Protein AF-A0A7K0YYM4-F1 (afdb_monomer_lite)

Foldseek 3Di:
DVVVVVVVVVVVVVVVPDPPPDDDAAEAEAADADQADPVGAGQDQVLLVLLPCPHVNNCCQVPNDDDAYEYEHAVQNVVNLVSLLDWHHHPVGDTHDRNVSSVVSVVSNCVVCVPHHYDYAYHRLDDLVVCCVPPVVCSVVSVVD

pLDDT: mean 87.81, std 14.13, range [51.88, 98.81]

Sequence (145 aa):
MRKLIAIFCASIFVILGTPSASAASVEITLTEPSHRQVDGIFTDDELASLLSYEGRLGRLVYSPPRGNRVWFIDPQVIEEVRAMTTEYLLENGEKGVGSSVAESWLNQLTAITRSDKITALPYGNPSEYWLSKLAPNKKSFYLQL

Secondary structure (DSSP, 8-state):
-HHHHHHHHHHHHHHHTS---PPPPEEEEE-----B-TTS-BS-SHHHHHHSTTSHHHHHHHSPPSSSEEEEE-HHHHHHHHHHTS--BBTTSPBPS-HHHHHHHHHHHHHHHTTSEEEEPPTT---HHHHHHH-GGGHHHHHT-

Structure (mmCIF, N/CA/C/O backbone):
data_AF-A0A7K0YYM4-F1
#
_entry.id   AF-A0A7K0YYM4-F1
#
loop_
_atom_site.group_PDB
_atom_site.id
_atom_site.type_symbol
_atom_site.label_atom_id
_atom_site.label_alt_id
_atom_site.label_comp_id
_atom_site.label_asym_id
_atom_site.label_entity_id
_atom_site.label_seq_id
_atom_site.pdbx_PDB_ins_code
_atom_site.Cartn_x
_atom_site.Cartn_y
_atom_site.Cartn_z
_atom_site.occupancy
_atom_site.B_iso_or_equiv
_atom_site.auth_seq_id
_atom_site.auth_comp_id
_atom_site.auth_asym_id
_atom_site.auth_atom_id
_atom_site.pdbx_PDB_model_num
ATOM 1 N N . MET A 1 1 ? 36.407 2.121 -55.804 1.00 55.75 1 MET A N 1
ATOM 2 C CA . MET A 1 1 ? 35.094 2.605 -55.311 1.00 55.75 1 MET A CA 1
ATOM 3 C C . MET A 1 1 ? 34.084 1.480 -55.053 1.00 55.75 1 MET A C 1
ATOM 5 O O . MET A 1 1 ? 33.561 1.427 -53.954 1.00 55.75 1 MET A O 1
ATOM 9 N N . ARG A 1 2 ? 33.864 0.516 -55.969 1.00 53.81 2 ARG A N 1
ATOM 10 C CA . ARG A 1 2 ? 32.918 -0.612 -55.752 1.00 53.81 2 ARG A CA 1
ATOM 11 C C . ARG A 1 2 ? 33.224 -1.518 -54.540 1.00 53.81 2 ARG A C 1
ATOM 13 O O . ARG A 1 2 ? 32.305 -1.905 -53.833 1.00 53.81 2 ARG A O 1
ATOM 20 N N . LYS A 1 3 ? 34.504 -1.809 -54.262 1.00 51.88 3 LYS A N 1
ATOM 21 C CA . LYS A 1 3 ? 34.920 -2.649 -53.115 1.00 51.88 3 LYS A CA 1
ATOM 22 C C . LYS A 1 3 ? 34.725 -1.969 -51.746 1.00 51.88 3 LYS A C 1
ATOM 24 O O . LYS A 1 3 ? 34.460 -2.654 -50.772 1.00 51.88 3 LYS A O 1
ATOM 29 N N . LEU A 1 4 ? 34.805 -0.635 -51.692 1.00 54.06 4 LEU A N 1
ATOM 30 C CA . LEU A 1 4 ? 34.574 0.156 -50.472 1.00 54.06 4 LEU A CA 1
ATOM 31 C C . LEU A 1 4 ? 33.081 0.223 -50.110 1.00 54.06 4 LEU A C 1
ATOM 33 O O . LEU A 1 4 ? 32.732 0.137 -48.939 1.00 54.06 4 LEU A O 1
ATOM 37 N N . ILE A 1 5 ? 32.202 0.292 -51.117 1.00 60.22 5 ILE A N 1
ATOM 38 C CA . ILE A 1 5 ? 30.742 0.277 -50.928 1.00 60.22 5 ILE A CA 1
ATOM 39 C C . ILE A 1 5 ? 30.273 -1.088 -50.400 1.00 60.22 5 ILE A C 1
ATOM 41 O O . ILE A 1 5 ? 29.467 -1.149 -49.478 1.00 60.22 5 ILE A O 1
ATOM 45 N N . ALA A 1 6 ? 30.825 -2.187 -50.927 1.00 58.94 6 ALA A N 1
ATOM 46 C CA . ALA A 1 6 ? 30.471 -3.537 -50.484 1.00 58.94 6 ALA A CA 1
ATOM 47 C C . ALA A 1 6 ? 30.846 -3.805 -49.012 1.00 58.94 6 ALA A C 1
ATOM 49 O O . ALA A 1 6 ? 30.081 -4.442 -48.292 1.00 58.94 6 ALA A O 1
ATOM 50 N N . ILE A 1 7 ? 31.987 -3.280 -48.551 1.00 59.94 7 ILE A N 1
ATOM 51 C CA . ILE A 1 7 ? 32.426 -3.410 -47.152 1.00 59.94 7 ILE A CA 1
ATOM 52 C C . ILE A 1 7 ? 31.516 -2.593 -46.223 1.00 59.94 7 ILE A C 1
ATOM 54 O O . ILE A 1 7 ? 31.120 -3.096 -45.177 1.00 59.94 7 ILE A O 1
ATOM 58 N N . PHE A 1 8 ? 31.113 -1.386 -46.637 1.00 58.34 8 PHE A N 1
ATOM 59 C CA . PHE A 1 8 ? 30.211 -0.531 -45.860 1.00 58.34 8 PHE A CA 1
ATOM 60 C C . PHE A 1 8 ? 28.800 -1.136 -45.707 1.00 58.34 8 PHE A C 1
ATOM 62 O O . PHE A 1 8 ? 28.211 -1.090 -44.625 1.00 58.34 8 PHE A O 1
ATOM 69 N N . CYS A 1 9 ? 28.275 -1.773 -46.761 1.00 59.03 9 CYS A N 1
ATOM 70 C CA . CYS A 1 9 ? 27.002 -2.499 -46.699 1.00 59.03 9 CYS A CA 1
ATOM 71 C C . CYS A 1 9 ? 27.080 -3.752 -45.811 1.00 59.03 9 CYS A C 1
ATOM 73 O O . CYS A 1 9 ? 26.141 -4.023 -45.065 1.00 59.03 9 CYS A O 1
ATOM 75 N N . ALA A 1 10 ? 28.197 -4.489 -45.841 1.00 59.00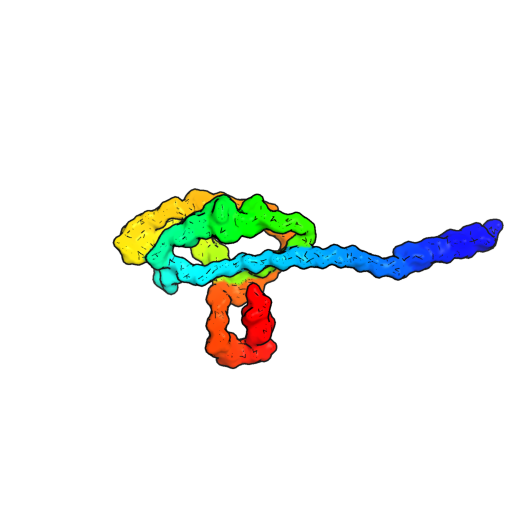 10 ALA A N 1
ATOM 76 C CA . ALA A 1 10 ? 28.392 -5.659 -44.985 1.00 59.00 10 ALA A CA 1
ATOM 77 C C . ALA A 1 10 ? 28.479 -5.284 -43.493 1.00 59.00 10 ALA A C 1
ATOM 79 O O . ALA A 1 10 ? 27.927 -5.989 -42.652 1.00 59.00 10 ALA A O 1
ATOM 80 N N . SER A 1 11 ? 29.095 -4.146 -43.153 1.00 58.19 11 SER A N 1
ATOM 81 C CA . SER A 1 11 ? 29.182 -3.667 -41.766 1.00 58.19 11 SER A CA 1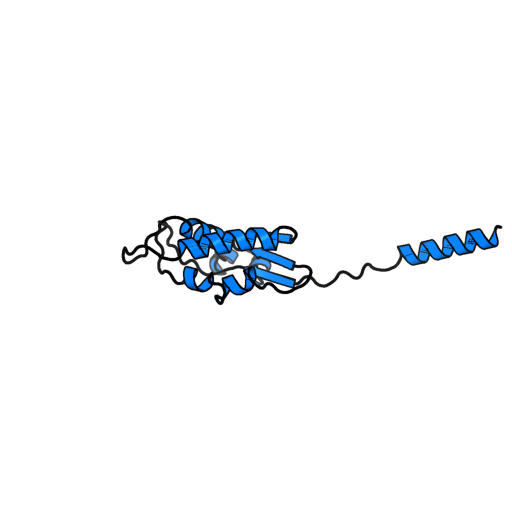
ATOM 82 C C . SER A 1 11 ? 27.852 -3.153 -41.202 1.00 58.19 11 SER A C 1
ATOM 84 O O . SER A 1 11 ? 27.585 -3.345 -40.020 1.00 58.19 11 SER A O 1
ATOM 86 N N . ILE A 1 12 ? 26.983 -2.563 -42.031 1.00 57.78 12 ILE A N 1
ATOM 87 C CA . ILE A 1 12 ? 25.631 -2.147 -41.608 1.00 57.78 12 ILE A CA 1
ATOM 88 C C . ILE A 1 12 ? 24.749 -3.358 -41.271 1.00 57.78 12 ILE A C 1
ATOM 90 O O . ILE A 1 12 ? 23.979 -3.311 -40.313 1.00 57.78 12 ILE A O 1
ATOM 94 N N . PHE A 1 13 ? 24.897 -4.465 -42.004 1.00 56.59 13 PHE A N 1
ATOM 95 C CA . PHE A 1 13 ? 24.098 -5.673 -41.779 1.00 56.59 13 PHE A CA 1
ATOM 96 C C . PHE A 1 13 ? 24.444 -6.387 -40.458 1.00 56.59 13 PHE A C 1
ATOM 98 O O . PHE A 1 13 ? 23.572 -6.991 -39.841 1.00 56.59 13 PHE A O 1
ATOM 105 N N . VAL A 1 14 ? 25.690 -6.272 -39.980 1.00 57.94 14 VAL A N 1
ATOM 106 C CA . VAL A 1 14 ? 26.127 -6.856 -38.696 1.00 57.94 14 VAL A CA 1
ATOM 107 C C . VAL A 1 14 ? 25.563 -6.089 -37.491 1.00 57.94 14 VAL A C 1
ATOM 109 O O . VAL A 1 14 ? 25.276 -6.699 -36.466 1.00 57.94 14 VAL A O 1
ATOM 112 N N . ILE A 1 15 ? 25.342 -4.775 -37.609 1.00 58.03 15 ILE A N 1
ATOM 113 C CA . ILE A 1 15 ? 24.805 -3.945 -36.512 1.00 58.03 15 ILE A CA 1
ATOM 114 C C . ILE A 1 15 ? 23.283 -4.126 -36.357 1.00 58.03 15 ILE A C 1
ATOM 116 O O . ILE A 1 15 ? 22.762 -4.013 -35.253 1.00 58.03 15 ILE A O 1
ATOM 120 N N . LEU A 1 16 ? 22.568 -4.456 -37.438 1.00 59.78 16 LEU A N 1
ATOM 121 C CA . LEU A 1 16 ? 21.113 -4.677 -37.428 1.00 59.78 16 LEU A CA 1
ATOM 122 C C . LEU A 1 16 ? 20.693 -6.068 -36.914 1.00 59.78 16 LEU A C 1
ATOM 124 O O . LEU A 1 16 ? 19.517 -6.277 -36.629 1.00 59.78 16 LEU A O 1
ATOM 128 N N . GLY A 1 17 ? 21.629 -7.018 -36.828 1.00 60.22 17 GLY A N 1
ATOM 129 C CA . GLY A 1 17 ? 21.360 -8.411 -36.457 1.00 60.22 17 GLY A CA 1
ATOM 130 C C . GLY A 1 17 ? 21.715 -8.783 -35.017 1.00 60.22 17 GLY A C 1
ATOM 131 O O . GLY A 1 17 ? 21.586 -9.953 -34.657 1.00 60.22 17 GLY A O 1
ATOM 132 N N . THR A 1 18 ? 22.193 -7.845 -34.193 1.00 60.47 18 THR A N 1
ATOM 133 C CA . THR A 1 18 ? 22.487 -8.160 -32.792 1.00 60.47 18 THR A CA 1
ATOM 134 C C . THR A 1 18 ? 21.176 -8.259 -32.007 1.00 60.47 18 THR A C 1
ATOM 136 O O . THR A 1 18 ? 20.369 -7.327 -32.033 1.00 60.47 18 THR A O 1
ATOM 139 N N . PRO A 1 19 ? 20.913 -9.376 -31.303 1.00 62.59 19 PRO A N 1
ATOM 140 C CA . PRO A 1 19 ? 19.792 -9.424 -30.379 1.00 62.59 19 PRO A CA 1
ATOM 141 C C . PRO A 1 19 ? 20.000 -8.330 -29.330 1.00 62.59 19 PRO A C 1
ATOM 143 O O . PRO A 1 19 ? 21.063 -8.252 -28.707 1.00 62.59 19 PRO A O 1
ATOM 146 N N . SER A 1 20 ? 19.001 -7.468 -29.139 1.00 63.94 20 SER A N 1
ATOM 147 C CA . SER A 1 20 ? 19.010 -6.545 -28.013 1.00 63.94 20 SER A CA 1
ATOM 148 C C . SER A 1 20 ? 18.960 -7.381 -26.735 1.00 63.94 20 SER A C 1
ATOM 150 O O . SER A 1 20 ? 17.978 -8.063 -26.447 1.00 63.94 20 SER A O 1
ATOM 152 N N . ALA A 1 21 ? 20.054 -7.379 -25.975 1.00 60.81 21 ALA A N 1
ATOM 153 C CA . ALA A 1 21 ? 20.061 -7.971 -24.649 1.00 60.81 21 ALA A CA 1
ATOM 154 C C . ALA A 1 21 ? 19.120 -7.138 -23.766 1.00 60.81 21 ALA A C 1
ATOM 156 O O . ALA A 1 21 ? 19.459 -6.029 -23.355 1.00 60.81 21 ALA A O 1
ATOM 157 N N . SER A 1 22 ? 17.909 -7.642 -23.526 1.00 65.06 22 SER A N 1
ATOM 158 C CA . SER A 1 22 ? 17.004 -7.047 -22.549 1.00 65.06 22 SER A CA 1
ATOM 159 C C . SER A 1 22 ? 17.491 -7.433 -21.156 1.00 65.06 22 SER A C 1
ATOM 161 O O . SER A 1 22 ? 17.633 -8.617 -20.852 1.00 65.06 22 SER A O 1
ATOM 163 N N . ALA A 1 23 ? 17.796 -6.443 -20.319 1.00 67.19 23 ALA A N 1
ATOM 164 C CA . ALA A 1 23 ? 18.082 -6.700 -18.916 1.00 67.19 23 ALA A CA 1
ATOM 165 C C . ALA A 1 23 ? 16.822 -7.268 -18.245 1.00 67.19 23 ALA A C 1
ATOM 167 O O . ALA A 1 23 ? 15.731 -6.719 -18.422 1.00 67.19 23 ALA A O 1
ATOM 168 N N . ALA A 1 24 ? 16.976 -8.352 -17.477 1.00 81.19 24 ALA A N 1
ATOM 169 C CA . ALA A 1 24 ? 15.883 -8.907 -16.685 1.00 81.19 24 ALA A CA 1
ATOM 170 C C . ALA A 1 24 ? 15.290 -7.803 -15.797 1.00 81.19 24 ALA A C 1
ATOM 172 O O . ALA A 1 24 ? 16.026 -7.065 -15.137 1.00 81.19 24 ALA A O 1
ATOM 173 N N . SER A 1 25 ? 13.967 -7.655 -15.838 1.00 87.69 25 SER A N 1
ATOM 174 C CA . SER A 1 25 ? 13.283 -6.678 -14.995 1.00 87.69 25 SER A CA 1
ATOM 175 C C . SER A 1 25 ? 13.157 -7.221 -13.577 1.00 87.69 25 SER A C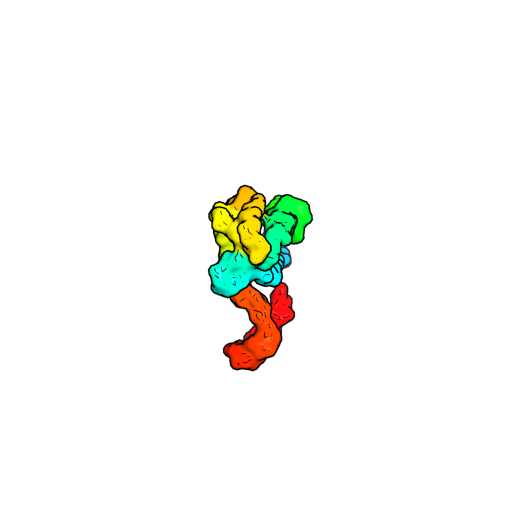 1
ATOM 177 O O . SER A 1 25 ? 12.955 -8.418 -13.388 1.00 87.69 25 SER A O 1
ATOM 179 N N . VAL A 1 26 ? 13.275 -6.341 -12.588 1.00 93.12 26 VAL A N 1
ATOM 180 C CA . VAL A 1 26 ? 13.016 -6.669 -11.188 1.00 93.12 26 VAL A CA 1
ATOM 181 C C . VAL A 1 26 ? 11.530 -6.484 -10.921 1.00 93.12 26 VAL A C 1
ATOM 183 O O . VAL A 1 26 ? 10.993 -5.389 -11.099 1.00 93.12 26 VAL A O 1
ATOM 186 N N . GLU A 1 27 ? 10.872 -7.555 -10.505 1.00 93.69 27 GLU A N 1
ATOM 187 C CA . GLU A 1 27 ? 9.464 -7.529 -10.124 1.00 93.69 27 GLU A CA 1
ATOM 188 C C . GLU A 1 27 ? 9.333 -7.086 -8.665 1.00 93.69 27 GLU A C 1
ATOM 190 O O . GLU A 1 27 ? 10.054 -7.566 -7.788 1.00 93.69 27 GLU A O 1
ATOM 195 N N . ILE A 1 28 ? 8.439 -6.132 -8.415 1.00 95.69 28 ILE A N 1
ATOM 196 C CA . ILE A 1 28 ? 8.129 -5.631 -7.077 1.00 95.69 28 ILE A CA 1
ATOM 197 C C . ILE A 1 28 ? 6.631 -5.767 -6.859 1.00 95.69 28 ILE A C 1
ATOM 199 O O . ILE A 1 28 ? 5.843 -5.079 -7.508 1.00 95.69 28 ILE A O 1
ATOM 203 N N . THR A 1 29 ? 6.251 -6.628 -5.922 1.00 94.44 29 THR A N 1
ATOM 204 C CA . THR A 1 29 ? 4.855 -6.838 -5.535 1.00 94.44 29 THR A CA 1
ATOM 205 C C . THR A 1 29 ? 4.534 -6.041 -4.276 1.00 94.44 29 THR A C 1
ATOM 207 O O . THR A 1 29 ? 5.210 -6.161 -3.254 1.00 94.44 29 THR A O 1
ATOM 210 N N . LEU A 1 30 ? 3.488 -5.224 -4.354 1.00 95.88 30 LEU A N 1
ATOM 211 C CA . LEU A 1 30 ? 2.983 -4.372 -3.287 1.00 95.88 30 LEU A CA 1
ATOM 212 C C . LEU A 1 30 ? 1.558 -4.818 -2.952 1.00 95.88 30 LEU A C 1
ATOM 214 O O . LEU A 1 30 ? 0.602 -4.463 -3.636 1.00 95.88 30 LEU A O 1
ATOM 218 N N . THR A 1 31 ? 1.446 -5.623 -1.901 1.00 94.44 31 THR A N 1
ATOM 219 C CA . THR A 1 31 ? 0.195 -6.165 -1.354 1.00 94.44 31 THR A CA 1
ATOM 220 C C . THR A 1 31 ? 0.326 -6.284 0.165 1.00 94.44 31 THR A C 1
ATOM 222 O O . THR A 1 31 ? 1.443 -6.444 0.679 1.00 94.44 31 THR A O 1
ATOM 225 N N . GLU A 1 32 ? -0.795 -6.167 0.868 1.00 95.06 32 GLU A N 1
ATOM 226 C CA . GLU A 1 32 ? -0.959 -6.338 2.314 1.00 95.06 32 GLU A CA 1
ATOM 227 C C . GLU A 1 32 ? -2.410 -6.781 2.566 1.00 95.06 32 GLU A C 1
ATOM 229 O O . GLU A 1 32 ? -3.299 -6.305 1.854 1.00 95.06 32 GLU A O 1
ATOM 234 N N . PRO A 1 33 ? -2.671 -7.696 3.520 1.00 92.12 33 PRO A N 1
ATOM 235 C CA . PRO A 1 33 ? -4.016 -7.923 4.027 1.00 92.12 33 PRO A CA 1
ATOM 236 C C . PRO A 1 33 ? -4.712 -6.629 4.456 1.00 92.12 33 PRO A C 1
ATOM 238 O O . PRO A 1 33 ? -4.088 -5.671 4.891 1.00 92.12 33 PRO A O 1
ATOM 241 N N . SER A 1 34 ? -6.034 -6.611 4.344 1.00 94.00 34 SER A N 1
ATOM 242 C CA . SER A 1 34 ? -6.817 -5.429 4.689 1.00 94.00 34 SER A CA 1
ATOM 243 C C . SER A 1 34 ? -6.727 -5.109 6.181 1.00 94.00 34 SER A C 1
ATOM 245 O O . SER A 1 34 ? -7.067 -5.957 7.009 1.00 94.00 34 SER A O 1
ATOM 247 N N . HIS A 1 35 ? -6.357 -3.873 6.517 1.00 96.44 35 HIS A N 1
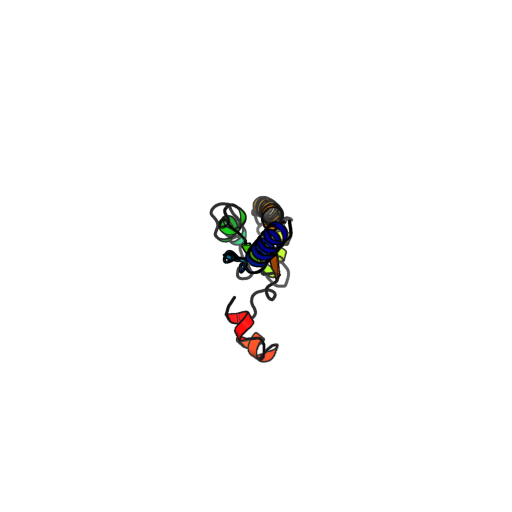ATOM 248 C CA . HIS A 1 35 ? -6.451 -3.334 7.880 1.00 96.44 35 HIS A CA 1
ATOM 249 C C . HIS A 1 35 ? -7.743 -2.539 8.086 1.00 96.44 35 HIS A C 1
ATOM 251 O O . HIS A 1 35 ? -7.961 -1.964 9.151 1.00 96.44 35 HIS A O 1
ATOM 257 N N . ARG A 1 36 ? -8.622 -2.491 7.079 1.00 95.06 36 ARG A N 1
ATOM 258 C CA . ARG A 1 36 ? -9.823 -1.657 7.069 1.00 95.06 36 ARG A CA 1
ATOM 259 C C . ARG A 1 36 ? -11.078 -2.480 6.801 1.00 95.06 36 ARG A C 1
ATOM 261 O O . ARG A 1 36 ? -11.181 -3.213 5.825 1.00 95.06 36 ARG A O 1
ATOM 268 N N . GLN A 1 37 ? -12.072 -2.323 7.662 1.00 93.44 37 GLN A N 1
ATOM 269 C CA . GLN A 1 37 ? -13.370 -2.961 7.516 1.00 93.44 37 GLN A CA 1
ATOM 270 C C . GLN A 1 37 ? -14.170 -2.343 6.359 1.00 93.44 37 GLN A C 1
ATOM 272 O O . GLN A 1 37 ? -13.888 -1.246 5.871 1.00 93.44 37 GLN A O 1
ATOM 277 N N . VAL A 1 38 ? -15.211 -3.054 5.920 1.00 89.88 38 VAL A N 1
ATOM 278 C CA . VAL A 1 38 ? -16.072 -2.638 4.796 1.00 89.88 38 VAL A CA 1
ATOM 279 C C . VAL A 1 38 ? -16.838 -1.336 5.053 1.00 89.88 38 VAL A C 1
ATOM 281 O O . VAL A 1 38 ? -17.238 -0.668 4.103 1.00 89.88 38 VAL A O 1
ATOM 284 N N . ASP A 1 39 ? -17.045 -0.973 6.318 1.00 92.25 39 ASP A N 1
ATOM 285 C CA . ASP A 1 39 ? -17.658 0.291 6.740 1.00 92.25 39 ASP A CA 1
ATOM 286 C C . ASP A 1 39 ? -16.649 1.453 6.813 1.00 92.25 39 ASP A C 1
ATOM 288 O O . ASP A 1 39 ? -17.028 2.609 7.007 1.00 92.25 39 ASP A O 1
ATOM 292 N N . GLY A 1 40 ? -15.369 1.159 6.590 1.00 92.75 40 GLY A N 1
ATOM 293 C CA . GLY A 1 40 ? -14.285 2.117 6.535 1.00 92.75 40 GLY A CA 1
ATOM 294 C C . GLY A 1 40 ? -13.536 2.334 7.849 1.00 92.75 40 GLY A C 1
ATOM 295 O O . GLY A 1 40 ? -12.591 3.128 7.822 1.00 92.75 40 GLY A O 1
ATOM 296 N N . ILE A 1 41 ? -13.910 1.658 8.942 1.00 96.75 41 ILE A N 1
ATOM 297 C CA . ILE A 1 41 ? -13.187 1.680 10.225 1.00 96.75 41 ILE A CA 1
ATOM 298 C C . ILE A 1 41 ? -11.925 0.818 10.115 1.00 96.75 41 ILE A C 1
ATOM 300 O O . ILE A 1 41 ? -11.946 -0.250 9.506 1.00 96.75 41 ILE A O 1
ATOM 304 N N . PHE A 1 42 ? -10.811 1.276 10.680 1.00 98.06 42 PHE A N 1
ATOM 305 C CA . PHE A 1 42 ? -9.574 0.498 10.709 1.00 98.06 42 PHE A CA 1
ATOM 306 C C . PHE A 1 42 ? -9.587 -0.485 11.882 1.00 98.06 42 PHE A C 1
ATOM 308 O O . PHE A 1 42 ? -9.961 -0.130 12.994 1.00 98.06 42 PHE A O 1
ATOM 315 N N . THR A 1 43 ? -9.183 -1.727 11.645 1.00 97.12 43 THR A N 1
ATOM 316 C CA . THR A 1 43 ? -9.111 -2.770 12.683 1.00 97.12 43 THR A CA 1
ATOM 317 C C . THR A 1 43 ? -7.959 -2.498 13.654 1.00 97.12 43 THR A C 1
ATOM 319 O O . THR A 1 43 ? -8.064 -2.762 14.848 1.00 97.12 43 THR A O 1
ATOM 322 N N . ASP A 1 44 ? -6.873 -1.908 13.154 1.00 96.50 44 ASP A N 1
ATOM 323 C CA . ASP A 1 44 ? -5.667 -1.567 13.903 1.00 96.50 44 ASP A CA 1
ATOM 324 C C . ASP A 1 44 ? -4.893 -0.436 13.198 1.00 96.50 44 ASP A C 1
ATOM 326 O O . ASP A 1 44 ? -5.313 0.067 12.154 1.00 96.50 44 ASP A O 1
ATOM 330 N N . ASP A 1 45 ? -3.764 -0.029 13.786 1.00 96.25 45 ASP A N 1
ATOM 331 C CA . ASP A 1 45 ? -2.856 0.968 13.206 1.00 96.25 45 ASP A CA 1
ATOM 332 C C . ASP A 1 45 ? -1.525 0.362 12.715 1.00 96.25 45 ASP A C 1
ATOM 334 O O . ASP A 1 45 ? -0.518 1.057 12.544 1.00 96.25 45 ASP A O 1
ATOM 338 N N . GLU A 1 46 ? -1.477 -0.956 12.497 1.00 97.94 46 GLU A N 1
ATOM 339 C CA . GLU A 1 46 ? -0.262 -1.663 12.079 1.00 97.94 46 GLU A CA 1
ATOM 340 C C . GLU A 1 46 ? 0.187 -1.228 10.679 1.00 97.94 46 GLU A C 1
ATOM 342 O O . GLU A 1 46 ? 1.392 -1.087 10.435 1.00 97.94 46 GLU A O 1
ATOM 347 N N . LEU A 1 47 ? -0.759 -0.892 9.793 1.00 98.31 47 LEU A N 1
ATOM 348 C CA . LEU A 1 47 ? -0.454 -0.367 8.462 1.00 98.31 47 LEU A CA 1
ATOM 349 C C . LEU A 1 47 ? 0.464 0.868 8.533 1.00 98.31 47 LEU A C 1
ATOM 351 O O . LEU A 1 47 ? 1.395 0.980 7.737 1.00 98.31 47 LEU A O 1
ATOM 355 N N . ALA A 1 48 ? 0.322 1.741 9.539 1.00 98.31 48 ALA A N 1
ATOM 356 C CA . ALA A 1 48 ? 1.226 2.881 9.732 1.00 98.31 48 ALA A CA 1
ATOM 357 C C . ALA A 1 48 ? 2.685 2.440 9.948 1.00 98.31 48 ALA A C 1
ATOM 359 O O . ALA A 1 48 ? 3.618 3.016 9.376 1.00 98.31 48 ALA A O 1
ATOM 360 N N . SER A 1 49 ? 2.890 1.374 10.723 1.00 98.25 49 SER A N 1
ATOM 361 C CA . SER A 1 49 ? 4.215 0.796 10.968 1.00 98.25 49 SER A CA 1
ATOM 362 C C . SER A 1 49 ? 4.790 0.146 9.709 1.00 98.25 49 SER A C 1
ATOM 364 O O . SER A 1 49 ? 5.984 0.288 9.433 1.00 98.25 49 SER A O 1
ATOM 366 N N . LEU A 1 50 ? 3.955 -0.509 8.898 1.00 98.69 50 LEU A N 1
ATOM 367 C CA . LEU A 1 50 ? 4.369 -1.130 7.636 1.00 98.69 50 LEU A CA 1
ATOM 368 C C . LEU A 1 50 ? 4.806 -0.106 6.581 1.00 98.69 50 LEU A C 1
ATOM 370 O O . LEU A 1 50 ? 5.733 -0.386 5.814 1.00 98.69 50 LEU A O 1
ATOM 374 N N . LEU A 1 51 ? 4.160 1.061 6.550 1.00 98.75 51 LEU A N 1
ATOM 375 C CA . LEU A 1 51 ? 4.464 2.169 5.637 1.00 98.75 51 LEU A CA 1
ATOM 376 C C . LEU A 1 51 ? 5.699 2.977 6.054 1.00 98.75 51 LEU A C 1
ATOM 378 O O . LEU A 1 51 ? 6.304 3.644 5.212 1.00 98.75 51 LEU A O 1
ATOM 382 N N . SER A 1 52 ? 6.078 2.927 7.335 1.00 98.25 52 SER A N 1
ATOM 383 C CA . SER A 1 52 ? 7.265 3.616 7.853 1.00 98.25 52 SER A CA 1
ATOM 384 C C . SER A 1 52 ? 8.534 3.230 7.083 1.00 98.25 52 SER A C 1
ATOM 386 O O . SER A 1 52 ? 8.599 2.159 6.490 1.00 98.25 52 SER A O 1
ATOM 388 N N . TYR A 1 53 ? 9.569 4.074 7.113 1.00 97.50 53 TYR A N 1
ATOM 389 C CA . TYR A 1 53 ? 10.797 3.881 6.324 1.00 97.50 53 TYR A CA 1
ATOM 390 C C . TYR A 1 53 ? 11.427 2.477 6.469 1.00 97.50 53 TYR A C 1
ATOM 392 O O . TYR A 1 53 ? 11.827 1.875 5.473 1.00 97.50 53 TYR A O 1
ATOM 400 N N . GLU A 1 54 ? 11.450 1.928 7.688 1.00 97.00 54 GLU A N 1
ATOM 401 C CA . GLU A 1 54 ? 11.966 0.578 7.983 1.00 97.00 54 GLU A CA 1
ATOM 402 C C . GLU A 1 54 ? 10.907 -0.531 7.824 1.00 97.00 54 GLU A C 1
ATOM 404 O O . GLU A 1 54 ? 11.227 -1.726 7.757 1.00 97.00 54 GLU A O 1
ATOM 409 N N . GLY A 1 55 ? 9.634 -0.143 7.730 1.00 98.19 55 GLY A N 1
ATOM 410 C CA . GLY A 1 55 ? 8.499 -1.026 7.518 1.00 98.19 55 GLY A CA 1
ATOM 411 C C . GLY A 1 55 ? 8.608 -1.818 6.217 1.00 98.19 55 GLY A C 1
ATOM 412 O O . GLY A 1 55 ? 9.337 -1.471 5.284 1.00 98.19 55 GLY A O 1
ATOM 413 N N . ARG A 1 56 ? 7.892 -2.944 6.143 1.00 97.81 56 ARG A N 1
ATOM 414 C CA . ARG A 1 56 ? 7.953 -3.848 4.984 1.00 97.81 56 ARG A CA 1
ATOM 415 C C . ARG A 1 56 ? 7.555 -3.139 3.685 1.00 97.81 56 ARG A C 1
ATOM 417 O O . ARG A 1 56 ? 8.271 -3.271 2.696 1.00 97.81 56 ARG A O 1
ATOM 424 N N . LEU A 1 57 ? 6.458 -2.377 3.700 1.00 98.38 57 LEU A N 1
ATOM 425 C CA . LEU A 1 57 ? 5.984 -1.605 2.547 1.00 98.38 57 LEU A CA 1
ATOM 426 C C . LEU A 1 57 ? 6.830 -0.349 2.323 1.00 98.38 57 LEU A C 1
ATOM 428 O O . LEU A 1 57 ? 7.053 0.048 1.179 1.00 98.38 57 LEU A O 1
ATOM 432 N N . GLY A 1 58 ? 7.337 0.265 3.392 1.00 98.38 58 GLY A N 1
ATOM 433 C CA . GLY A 1 58 ? 8.246 1.401 3.287 1.00 98.38 58 GLY A CA 1
ATOM 434 C C . GLY A 1 58 ? 9.554 1.046 2.592 1.00 98.38 58 GLY A C 1
ATOM 435 O O . GLY A 1 58 ? 9.943 1.737 1.655 1.00 98.38 58 GLY A O 1
ATOM 436 N N . ARG A 1 59 ? 10.198 -0.075 2.937 1.00 98.19 59 ARG A N 1
ATOM 437 C CA . ARG A 1 59 ? 11.450 -0.505 2.287 1.00 98.19 59 ARG A CA 1
ATOM 438 C C . ARG A 1 59 ? 11.304 -0.695 0.778 1.00 98.19 59 ARG A C 1
ATOM 440 O O . ARG A 1 59 ? 12.216 -0.325 0.043 1.00 98.19 59 ARG A O 1
ATOM 447 N N . LEU A 1 60 ? 10.156 -1.196 0.310 1.00 97.69 60 LEU A N 1
ATOM 448 C CA . LEU A 1 60 ? 9.873 -1.316 -1.126 1.00 97.69 60 LEU A CA 1
ATOM 449 C C . LEU A 1 60 ? 9.844 0.049 -1.827 1.00 97.69 60 LEU A C 1
ATOM 451 O O . LEU A 1 60 ? 10.282 0.153 -2.966 1.00 97.69 60 LEU A O 1
ATOM 455 N N . VAL A 1 61 ? 9.348 1.089 -1.155 1.00 98.06 61 VAL A N 1
ATOM 456 C CA . VAL A 1 61 ? 9.071 2.411 -1.741 1.00 98.06 61 VAL A CA 1
ATOM 457 C C . VAL A 1 61 ? 10.221 3.407 -1.545 1.00 98.06 61 VAL A C 1
ATOM 459 O O . VAL A 1 61 ? 10.564 4.161 -2.460 1.00 98.06 61 VAL A O 1
ATOM 462 N N . TYR A 1 62 ? 10.860 3.396 -0.378 1.00 98.25 62 TYR A N 1
ATOM 463 C CA . TYR A 1 62 ? 11.971 4.286 -0.041 1.00 98.25 62 TYR A CA 1
ATOM 464 C C . TYR A 1 62 ? 13.328 3.767 -0.523 1.00 98.25 62 TYR A C 1
ATOM 466 O O . TYR A 1 62 ? 14.214 4.569 -0.814 1.00 98.25 62 TYR A O 1
ATOM 474 N N . SER A 1 63 ? 13.498 2.447 -0.644 1.00 95.81 63 SER A N 1
ATOM 475 C CA . SER A 1 63 ? 14.755 1.828 -1.081 1.00 95.81 63 SER A CA 1
ATOM 476 C C . SER A 1 63 ? 14.502 0.636 -2.017 1.00 95.81 63 SER A C 1
ATOM 478 O O . SER A 1 63 ? 14.897 -0.495 -1.713 1.00 95.81 63 SER A O 1
ATOM 480 N N . PRO A 1 64 ? 13.826 0.849 -3.166 1.00 94.25 64 PRO A N 1
ATOM 481 C CA . PRO A 1 64 ? 13.572 -0.237 -4.100 1.00 94.25 64 PRO A CA 1
ATOM 482 C C . PRO A 1 64 ? 14.882 -0.785 -4.686 1.00 94.25 64 PRO A C 1
ATOM 484 O O . PRO A 1 64 ? 15.870 -0.052 -4.834 1.00 94.25 64 PRO A O 1
ATOM 487 N N . PRO A 1 65 ? 14.880 -2.050 -5.136 1.00 91.69 65 PRO A N 1
ATOM 488 C CA . PRO A 1 65 ? 15.953 -2.594 -5.953 1.00 91.69 65 PRO A CA 1
ATOM 489 C C . PRO A 1 65 ? 16.306 -1.695 -7.149 1.00 91.69 65 PRO A C 1
ATOM 491 O O . PRO A 1 65 ? 15.457 -1.062 -7.785 1.00 91.69 65 PRO A O 1
ATOM 494 N N . ARG A 1 66 ? 17.595 -1.648 -7.487 1.00 90.00 66 ARG A N 1
ATOM 495 C CA . ARG A 1 66 ? 18.080 -0.921 -8.668 1.00 90.00 66 ARG A CA 1
ATOM 496 C C . ARG A 1 66 ? 17.788 -1.715 -9.946 1.00 90.00 66 ARG A C 1
ATOM 498 O O . ARG A 1 66 ? 17.777 -2.940 -9.920 1.00 90.00 66 ARG A O 1
ATOM 505 N N . GLY A 1 67 ? 17.641 -1.009 -11.067 1.00 90.44 67 GLY A N 1
ATOM 506 C CA . GLY A 1 67 ? 17.430 -1.601 -12.393 1.00 90.44 67 GLY A CA 1
ATOM 507 C C . GLY A 1 67 ? 16.066 -1.263 -12.993 1.00 90.44 67 GLY A C 1
ATOM 508 O O . GLY A 1 67 ? 15.359 -0.394 -12.484 1.00 90.44 67 GLY A O 1
ATOM 509 N N . ASN A 1 68 ? 15.719 -1.947 -14.086 1.00 92.31 68 ASN A N 1
ATOM 510 C CA . ASN A 1 68 ? 14.403 -1.842 -14.716 1.00 92.31 68 ASN A CA 1
ATOM 511 C C . ASN A 1 68 ? 13.378 -2.547 -13.826 1.00 92.31 68 ASN A C 1
ATOM 513 O O . ASN A 1 68 ? 13.506 -3.750 -13.608 1.00 92.31 68 ASN A O 1
ATOM 517 N N . ARG A 1 69 ? 12.384 -1.821 -13.312 1.00 94.75 69 ARG A N 1
ATOM 518 C CA . ARG A 1 69 ? 11.384 -2.371 -12.391 1.00 94.75 69 ARG A CA 1
ATOM 519 C C . ARG A 1 69 ? 10.023 -2.525 -13.055 1.00 94.75 69 ARG A C 1
ATOM 521 O O . ARG A 1 69 ? 9.614 -1.693 -13.868 1.00 94.75 69 ARG A O 1
ATOM 528 N N . VAL A 1 70 ? 9.309 -3.571 -12.655 1.00 95.56 70 VAL A N 1
ATOM 529 C CA . VAL A 1 70 ? 7.880 -3.746 -12.922 1.00 95.56 70 VAL A CA 1
ATOM 530 C C . VAL A 1 70 ? 7.168 -3.867 -11.582 1.00 95.56 70 VAL A C 1
ATOM 532 O O . VAL A 1 70 ? 7.484 -4.748 -10.787 1.00 95.56 70 VAL A O 1
ATOM 535 N N . TRP A 1 71 ? 6.218 -2.971 -11.337 1.00 96.75 71 TRP A N 1
ATOM 536 C CA . TRP A 1 71 ? 5.431 -2.935 -10.112 1.00 96.75 71 TRP A CA 1
ATOM 537 C C . TRP A 1 71 ? 4.112 -3.667 -10.305 1.00 96.75 71 TRP A C 1
ATOM 539 O O . TRP A 1 71 ? 3.382 -3.394 -11.260 1.00 96.75 71 TRP A O 1
ATOM 549 N N . PHE A 1 72 ? 3.791 -4.546 -9.368 1.00 95.00 72 PHE A N 1
ATOM 550 C CA . PHE A 1 72 ? 2.495 -5.188 -9.229 1.00 95.00 72 PHE A CA 1
ATOM 551 C C . PHE A 1 72 ? 1.847 -4.652 -7.961 1.00 95.00 72 PHE A C 1
ATOM 553 O O . PHE A 1 72 ? 2.299 -4.959 -6.863 1.00 95.00 72 PHE A O 1
ATOM 560 N N . ILE A 1 73 ? 0.843 -3.792 -8.104 1.00 96.38 73 ILE A N 1
ATOM 561 C CA . ILE A 1 73 ? 0.274 -3.046 -6.975 1.00 96.38 73 ILE A CA 1
ATOM 562 C C . ILE A 1 73 ? -1.164 -3.489 -6.753 1.00 96.38 73 ILE A C 1
ATOM 564 O O . ILE A 1 73 ? -1.978 -3.410 -7.674 1.00 96.38 73 ILE A O 1
ATOM 568 N N . ASP A 1 74 ? -1.472 -3.924 -5.535 1.00 95.38 74 ASP A N 1
ATOM 569 C CA . ASP A 1 74 ? -2.839 -4.153 -5.082 1.00 95.38 74 ASP A CA 1
ATOM 570 C C . ASP A 1 74 ? -3.550 -2.811 -4.850 1.00 95.38 74 ASP A C 1
ATOM 572 O O . ASP A 1 74 ? -3.124 -2.026 -3.994 1.00 95.38 74 ASP A O 1
ATOM 576 N N . PRO A 1 75 ? -4.635 -2.520 -5.592 1.00 96.06 75 PRO A N 1
ATOM 577 C CA . PRO A 1 75 ? -5.413 -1.308 -5.378 1.00 96.06 75 PRO A CA 1
ATOM 578 C C . PRO A 1 75 ? -5.987 -1.184 -3.958 1.00 96.06 75 PRO A C 1
ATOM 580 O O . PRO A 1 75 ? -6.173 -0.056 -3.508 1.00 96.06 75 PRO A O 1
ATOM 583 N N . GLN A 1 76 ? -6.233 -2.290 -3.239 1.00 96.00 76 GLN A N 1
ATOM 584 C CA . GLN A 1 76 ? -6.701 -2.251 -1.846 1.00 96.00 76 GLN A CA 1
ATOM 585 C C . GLN A 1 76 ? -5.730 -1.473 -0.956 1.00 96.00 76 GLN A C 1
ATOM 587 O O . GLN A 1 76 ? -6.157 -0.580 -0.227 1.00 96.00 76 GLN A O 1
ATOM 592 N N . VAL A 1 77 ? -4.426 -1.744 -1.071 1.00 97.19 77 VAL A N 1
ATOM 593 C CA . VAL A 1 77 ? -3.409 -1.056 -0.264 1.00 97.19 77 VAL A CA 1
ATOM 594 C C . VAL A 1 77 ? -3.421 0.440 -0.563 1.00 97.19 77 VAL A C 1
ATOM 596 O O . VAL A 1 77 ? -3.391 1.256 0.349 1.00 97.19 77 VAL A O 1
ATOM 599 N N . ILE A 1 78 ? -3.524 0.830 -1.835 1.00 98.06 78 ILE A N 1
ATOM 600 C CA . ILE A 1 78 ? -3.555 2.251 -2.212 1.00 98.06 78 ILE A CA 1
ATOM 601 C C . ILE A 1 78 ? -4.786 2.960 -1.642 1.00 98.06 78 ILE A C 1
ATOM 603 O O . ILE A 1 78 ? -4.671 4.097 -1.184 1.00 98.06 78 ILE A O 1
ATOM 607 N N . GLU A 1 79 ? -5.945 2.303 -1.644 1.00 97.62 79 GLU A N 1
ATOM 608 C CA . GLU A 1 79 ? -7.178 2.854 -1.079 1.00 97.62 79 GLU A CA 1
ATOM 609 C C . GLU A 1 79 ? -7.114 2.994 0.447 1.00 97.62 79 GLU A C 1
ATOM 611 O O . GLU A 1 79 ? -7.529 4.021 0.985 1.00 97.62 79 GLU A O 1
ATOM 616 N N . GLU A 1 80 ? -6.559 2.010 1.156 1.00 97.81 80 GLU A N 1
ATOM 617 C CA . GLU A 1 80 ? -6.390 2.083 2.612 1.00 97.81 80 GLU A CA 1
ATOM 618 C C . GLU A 1 80 ? -5.385 3.162 3.009 1.00 97.81 80 GLU A C 1
ATOM 620 O O . GLU A 1 80 ? -5.699 4.016 3.839 1.00 97.81 80 GLU A O 1
ATOM 625 N N . VAL A 1 81 ? -4.224 3.212 2.350 1.00 98.50 81 VAL A N 1
ATOM 626 C CA . VAL A 1 81 ? -3.226 4.258 2.605 1.00 98.50 81 VAL A CA 1
ATOM 627 C C . VAL A 1 81 ? -3.801 5.638 2.273 1.00 98.50 81 VAL A C 1
ATOM 629 O O . VAL A 1 81 ? -3.584 6.592 3.016 1.00 98.50 81 VAL A O 1
ATOM 632 N N . ARG A 1 82 ? -4.590 5.768 1.198 1.00 98.44 82 ARG A N 1
ATOM 633 C CA . ARG A 1 82 ? -5.296 7.017 0.883 1.00 98.44 82 ARG A CA 1
ATOM 634 C C . ARG A 1 82 ? -6.271 7.401 1.994 1.00 98.44 82 ARG A C 1
ATOM 636 O O . ARG A 1 82 ? -6.301 8.569 2.367 1.00 98.44 82 ARG A O 1
ATOM 643 N N . ALA A 1 83 ? -7.039 6.462 2.537 1.00 98.12 83 ALA A N 1
ATOM 644 C CA . ALA A 1 83 ? -7.949 6.738 3.647 1.00 98.12 83 ALA A CA 1
ATOM 645 C C . ALA A 1 83 ? -7.204 7.181 4.919 1.00 98.12 83 ALA A C 1
ATOM 647 O O . ALA A 1 83 ? -7.677 8.081 5.613 1.00 98.12 83 ALA A O 1
ATOM 648 N N . MET A 1 84 ? -6.009 6.638 5.174 1.00 98.31 84 MET A N 1
ATOM 649 C CA . MET A 1 84 ? -5.164 7.077 6.289 1.00 98.31 84 MET A CA 1
ATOM 650 C C . MET A 1 84 ? -4.671 8.522 6.146 1.00 98.31 84 MET A C 1
ATOM 652 O O . MET A 1 84 ? -4.354 9.137 7.158 1.00 98.31 84 MET A O 1
ATOM 656 N N . THR A 1 85 ? -4.610 9.098 4.935 1.00 98.25 85 THR A N 1
ATOM 657 C CA . THR A 1 85 ? -4.177 10.505 4.752 1.00 98.25 85 THR A CA 1
ATOM 658 C C . THR A 1 85 ? -5.140 11.529 5.355 1.00 98.25 85 THR A C 1
ATOM 660 O O . THR A 1 85 ? -4.776 12.683 5.550 1.00 98.25 85 THR A O 1
ATOM 663 N N . THR A 1 86 ? -6.366 11.118 5.676 1.00 95.50 86 THR A N 1
ATOM 664 C CA . THR A 1 86 ? -7.332 11.920 6.436 1.00 95.50 86 THR A CA 1
ATOM 665 C C . THR A 1 86 ? -7.416 11.434 7.882 1.00 95.50 86 THR A C 1
ATOM 667 O O . THR A 1 86 ? -6.811 10.426 8.225 1.00 95.50 86 THR A O 1
ATOM 670 N N . GLU A 1 87 ? -8.179 12.107 8.748 1.00 95.12 87 GLU A N 1
ATOM 671 C CA . GLU A 1 87 ? -8.487 11.532 10.064 1.00 95.12 87 GLU A CA 1
ATOM 672 C C . GLU A 1 87 ? -9.260 10.208 9.899 1.00 95.12 87 GLU A C 1
ATOM 674 O O . GLU A 1 87 ? -10.242 10.149 9.158 1.00 95.12 87 GLU A O 1
ATOM 679 N N . TYR A 1 88 ? -8.835 9.158 10.604 1.00 96.56 88 TYR A N 1
ATOM 680 C CA . TYR A 1 88 ? -9.491 7.847 10.619 1.00 96.56 88 TYR A CA 1
ATOM 681 C C . TYR A 1 88 ? -9.605 7.304 12.044 1.00 96.56 88 TYR A C 1
ATOM 683 O O . TYR A 1 88 ? -8.876 7.721 12.949 1.00 96.56 88 TYR A O 1
ATOM 691 N N . LEU A 1 89 ? -10.559 6.392 12.236 1.00 97.12 89 LEU A N 1
ATOM 692 C CA . LEU A 1 89 ? -10.838 5.750 13.517 1.00 97.12 89 LEU A CA 1
ATOM 693 C C . LEU A 1 89 ? -10.423 4.286 13.487 1.00 97.12 89 LEU A C 1
ATOM 695 O O . LEU A 1 89 ? -10.589 3.607 12.469 1.00 97.12 89 LEU A O 1
ATOM 699 N N . LEU A 1 90 ? -9.935 3.829 14.632 1.00 97.62 90 LEU A N 1
ATOM 700 C CA . LEU A 1 90 ? -9.694 2.430 14.934 1.00 97.62 90 LEU A CA 1
ATOM 701 C C . LEU A 1 90 ? -10.966 1.786 15.506 1.00 97.62 90 LEU A C 1
ATOM 703 O O . LEU A 1 90 ? -11.863 2.476 15.997 1.00 97.62 90 LEU A O 1
ATOM 707 N N . GLU A 1 91 ? -11.033 0.458 15.492 1.00 95.81 91 GLU A N 1
ATOM 708 C CA . GLU A 1 91 ? -12.176 -0.322 15.984 1.00 95.81 91 GLU A CA 1
ATOM 709 C C . GLU A 1 91 ? -12.502 -0.033 17.460 1.00 95.81 91 GLU A C 1
ATOM 711 O O . GLU A 1 91 ? -13.663 -0.044 17.868 1.00 95.81 91 GLU A O 1
ATOM 716 N N . ASN A 1 92 ? -11.492 0.316 18.260 1.00 95.44 92 ASN A N 1
ATOM 717 C CA . ASN A 1 92 ? -11.654 0.715 19.660 1.00 95.44 92 ASN A CA 1
ATOM 718 C C . ASN A 1 92 ? -12.164 2.165 19.850 1.00 95.44 92 ASN A C 1
ATOM 720 O O . ASN A 1 92 ? -12.341 2.606 20.987 1.00 95.44 92 ASN A O 1
ATOM 724 N N . GLY A 1 93 ? -12.402 2.908 18.764 1.00 95.56 93 GLY A N 1
ATOM 725 C CA . GLY A 1 93 ? -12.866 4.297 18.765 1.00 95.56 93 GLY A CA 1
ATOM 726 C C . GLY A 1 93 ? -11.761 5.351 18.895 1.00 95.56 93 GLY A C 1
ATOM 727 O O . GLY A 1 93 ? -12.064 6.546 18.902 1.00 95.56 93 GLY A O 1
ATOM 728 N N . GLU A 1 94 ? -10.493 4.949 18.994 1.00 97.12 94 GLU A N 1
ATOM 729 C CA . GLU A 1 94 ? -9.359 5.874 19.006 1.00 97.12 94 GLU A CA 1
ATOM 730 C C . GLU A 1 94 ? -9.081 6.434 17.604 1.00 97.12 94 GLU A C 1
ATOM 732 O O . GLU A 1 94 ? -9.413 5.827 16.586 1.00 97.12 94 GLU A O 1
ATOM 737 N N . LYS A 1 95 ? -8.456 7.614 17.542 1.00 97.31 95 LYS A N 1
ATOM 738 C CA . LYS A 1 95 ? -7.955 8.167 16.279 1.00 97.31 95 LYS A CA 1
ATOM 739 C C . LYS A 1 95 ? -6.647 7.474 15.906 1.00 97.31 95 LYS A C 1
ATOM 741 O O . LYS A 1 95 ? -5.752 7.392 16.745 1.00 97.31 95 LYS A O 1
ATOM 746 N N . GLY A 1 96 ? -6.517 7.047 14.653 1.00 97.00 96 GLY A N 1
ATOM 747 C CA . GLY A 1 96 ? -5.248 6.537 14.138 1.00 97.00 96 GLY A CA 1
ATOM 748 C C . GLY A 1 96 ? -4.189 7.635 14.005 1.00 97.00 96 GLY A C 1
ATOM 749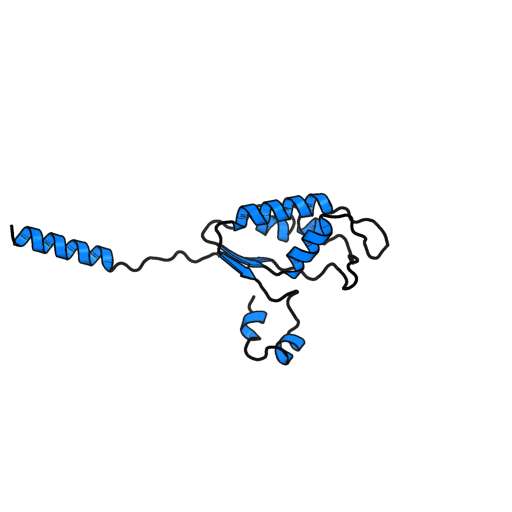 O O . GLY A 1 96 ? -4.518 8.823 13.919 1.00 97.00 96 GLY A O 1
ATOM 750 N N . VAL A 1 97 ? -2.908 7.253 14.007 1.00 96.88 97 VAL A N 1
ATOM 751 C CA . VAL A 1 97 ? -1.777 8.204 14.049 1.00 96.88 97 VAL A CA 1
ATOM 752 C C . VAL A 1 97 ? -0.911 8.201 12.783 1.00 96.88 97 VAL A C 1
ATOM 754 O O . VAL A 1 97 ? 0.093 8.910 12.706 1.00 96.88 97 VAL A O 1
ATOM 757 N N . GLY A 1 98 ? -1.294 7.433 11.766 1.00 97.19 98 GLY A N 1
ATOM 758 C CA . GLY A 1 98 ? -0.503 7.163 10.567 1.00 97.19 98 GLY A CA 1
ATOM 759 C C . GLY A 1 98 ? -0.620 8.168 9.418 1.00 97.19 98 GLY A C 1
ATOM 760 O O . GLY A 1 98 ? 0.034 7.962 8.396 1.00 97.19 98 GLY A O 1
ATOM 761 N N . SER A 1 99 ? -1.400 9.250 9.535 1.00 98.19 99 SER A N 1
ATOM 762 C CA . SER A 1 99 ? -1.698 10.133 8.390 1.00 98.19 99 SER A CA 1
ATOM 763 C C . SER A 1 99 ? -0.464 10.748 7.730 1.00 98.19 99 SER A C 1
ATOM 765 O O . SER A 1 99 ? -0.340 10.725 6.506 1.00 98.19 99 SER A O 1
ATOM 767 N N . SER A 1 100 ? 0.501 11.221 8.521 1.00 98.06 100 SER A N 1
ATOM 768 C CA . SER A 1 100 ? 1.738 11.818 7.996 1.00 98.06 100 SER A CA 1
ATOM 769 C C . SER A 1 100 ? 2.634 10.800 7.281 1.00 98.06 100 SER A C 1
ATOM 771 O O . SER A 1 100 ? 3.263 11.113 6.263 1.00 98.06 100 SER A O 1
ATOM 773 N N . VAL A 1 101 ? 2.678 9.564 7.786 1.00 98.38 101 VAL A N 1
ATOM 774 C CA . VAL A 1 101 ? 3.419 8.459 7.167 1.00 98.38 101 VAL A CA 1
ATOM 775 C C . VAL A 1 101 ? 2.740 8.041 5.865 1.00 98.38 101 VAL A C 1
ATOM 777 O O . VAL A 1 101 ? 3.425 7.878 4.858 1.00 98.38 101 VAL A O 1
ATOM 780 N N . ALA A 1 102 ? 1.410 7.944 5.849 1.00 98.69 102 ALA A N 1
ATOM 781 C CA . ALA A 1 102 ? 0.633 7.608 4.660 1.00 98.69 102 ALA A CA 1
ATOM 782 C C . ALA A 1 102 ? 0.825 8.630 3.526 1.00 98.69 102 ALA A C 1
ATOM 784 O O . ALA A 1 102 ? 1.104 8.247 2.387 1.00 98.69 102 ALA A O 1
ATOM 785 N N . GLU A 1 103 ? 0.762 9.929 3.835 1.00 98.69 103 GLU A N 1
ATOM 786 C CA . GLU A 1 103 ? 1.038 10.997 2.866 1.00 98.69 103 GLU A CA 1
ATOM 787 C C . GLU A 1 103 ? 2.459 10.898 2.300 1.00 98.69 103 GLU A C 1
ATOM 789 O O . GLU A 1 103 ? 2.666 10.926 1.083 1.00 98.69 103 GLU A O 1
ATOM 794 N N . SER A 1 104 ? 3.448 10.748 3.184 1.00 98.69 104 SER A N 1
ATOM 795 C CA . SER A 1 104 ? 4.857 10.637 2.800 1.00 98.69 104 SER A CA 1
ATOM 796 C C . SER A 1 104 ? 5.103 9.420 1.909 1.00 98.69 104 SER A C 1
ATOM 798 O O . SER A 1 104 ? 5.838 9.509 0.922 1.00 98.69 104 SER A O 1
ATOM 800 N N . TRP A 1 105 ? 4.472 8.295 2.234 1.00 98.81 105 TRP A N 1
ATOM 801 C CA . TRP A 1 105 ? 4.607 7.050 1.496 1.00 98.81 105 TRP A CA 1
ATOM 802 C C . TRP A 1 105 ? 3.950 7.134 0.112 1.00 98.81 105 TRP A C 1
ATOM 804 O O . TRP A 1 105 ? 4.583 6.757 -0.873 1.00 98.81 105 TRP A O 1
ATOM 814 N N . LEU A 1 106 ? 2.741 7.702 -0.016 1.00 98.75 106 LEU A N 1
ATOM 815 C CA . LEU A 1 106 ? 2.075 7.880 -1.320 1.00 98.75 106 LEU A CA 1
ATOM 816 C C . LEU A 1 106 ? 2.840 8.837 -2.237 1.00 98.75 106 LEU A C 1
ATOM 818 O O . LEU A 1 106 ? 2.967 8.583 -3.441 1.00 98.75 106 LEU A O 1
ATOM 822 N N . ASN A 1 107 ? 3.380 9.919 -1.675 1.00 98.69 107 ASN A N 1
ATOM 823 C CA . ASN A 1 107 ? 4.224 10.856 -2.411 1.00 98.69 107 ASN A CA 1
ATOM 824 C C . ASN A 1 107 ? 5.481 10.161 -2.942 1.00 98.69 107 ASN A C 1
ATOM 826 O O . ASN A 1 107 ? 5.815 10.298 -4.123 1.00 98.69 107 ASN A O 1
ATOM 830 N N . GLN A 1 108 ? 6.143 9.365 -2.099 1.00 98.69 108 GLN A N 1
ATOM 831 C CA . GLN A 1 108 ? 7.323 8.611 -2.501 1.00 98.69 108 GLN A CA 1
ATOM 832 C C . GLN A 1 108 ? 6.986 7.532 -3.537 1.00 98.69 108 GLN A C 1
ATOM 834 O O . GLN A 1 108 ? 7.695 7.428 -4.537 1.00 98.69 108 GLN A O 1
ATOM 839 N N . LEU A 1 109 ? 5.898 6.774 -3.356 1.00 98.56 109 LEU A N 1
ATOM 840 C CA . LEU A 1 109 ? 5.446 5.767 -4.319 1.00 98.56 109 LEU A CA 1
ATOM 841 C C . LEU A 1 109 ? 5.203 6.407 -5.692 1.00 98.56 109 LEU A C 1
ATOM 843 O O . LEU A 1 109 ? 5.669 5.903 -6.713 1.00 98.56 109 LEU A O 1
ATOM 847 N N . THR A 1 110 ? 4.533 7.558 -5.723 1.00 98.12 110 THR A N 1
ATOM 848 C CA . THR A 1 110 ? 4.276 8.310 -6.960 1.00 98.12 110 THR A CA 1
ATOM 849 C C . THR A 1 110 ? 5.575 8.771 -7.623 1.00 98.12 110 THR A C 1
ATOM 851 O O . THR A 1 110 ? 5.717 8.712 -8.845 1.00 98.12 110 THR A O 1
ATOM 854 N N . ALA A 1 111 ? 6.546 9.236 -6.834 1.00 98.00 111 ALA A N 1
ATOM 855 C CA . ALA A 1 111 ? 7.832 9.689 -7.350 1.00 98.00 111 ALA A CA 1
ATOM 856 C C . ALA A 1 111 ? 8.661 8.532 -7.926 1.00 98.00 111 ALA A C 1
ATOM 858 O O . ALA A 1 111 ? 9.194 8.649 -9.031 1.00 98.00 111 ALA A O 1
ATOM 859 N N . ILE A 1 112 ? 8.752 7.419 -7.196 1.00 96.88 112 ILE A N 1
ATOM 860 C CA . ILE A 1 112 ? 9.653 6.313 -7.529 1.00 96.88 112 ILE A CA 1
ATOM 861 C C . ILE A 1 112 ? 9.144 5.453 -8.690 1.00 96.88 112 ILE A C 1
ATOM 863 O O . ILE A 1 112 ? 9.950 4.878 -9.418 1.00 96.88 112 ILE A O 1
ATOM 867 N N . THR A 1 113 ? 7.826 5.420 -8.910 1.00 96.94 113 THR A N 1
ATOM 868 C CA . THR A 1 113 ? 7.182 4.634 -9.977 1.00 96.94 113 THR A CA 1
ATOM 869 C C . THR A 1 113 ? 6.972 5.401 -11.287 1.00 96.94 113 THR A C 1
ATOM 871 O O . THR A 1 113 ? 6.577 4.796 -12.280 1.00 96.94 113 THR A O 1
ATOM 874 N N . ARG A 1 114 ? 7.254 6.714 -11.340 1.00 95.56 114 ARG A N 1
ATOM 875 C CA . ARG A 1 114 ? 6.900 7.612 -12.464 1.00 95.56 114 ARG A CA 1
ATOM 876 C C . ARG A 1 114 ? 7.306 7.107 -13.856 1.00 95.56 114 ARG A C 1
ATOM 878 O O . ARG A 1 114 ? 6.602 7.379 -14.824 1.00 95.56 114 ARG A O 1
ATOM 885 N N . SER A 1 115 ? 8.444 6.426 -13.954 1.00 93.31 115 SER A N 1
ATOM 886 C CA . SER A 1 115 ? 8.995 5.919 -15.219 1.00 93.31 115 SER A CA 1
ATOM 887 C C . SER A 1 115 ? 9.007 4.392 -15.298 1.00 93.31 115 SER A C 1
ATOM 889 O O . SER A 1 115 ? 9.553 3.836 -16.251 1.00 93.31 115 SER A O 1
ATOM 891 N N . ASP A 1 116 ? 8.434 3.717 -14.303 1.00 95.62 116 ASP A N 1
ATOM 892 C CA . ASP A 1 116 ? 8.395 2.263 -14.238 1.00 95.62 116 ASP A CA 1
ATOM 893 C C . ASP A 1 116 ? 7.085 1.733 -14.830 1.00 95.62 116 ASP A C 1
ATOM 895 O O . ASP A 1 116 ? 6.068 2.427 -14.911 1.00 95.62 116 ASP A O 1
ATOM 899 N N . LYS A 1 117 ? 7.086 0.460 -15.230 1.00 95.50 117 LYS A N 1
ATOM 900 C CA . LYS A 1 117 ? 5.847 -0.214 -15.621 1.00 95.50 117 LYS A CA 1
ATOM 901 C C . LYS A 1 117 ? 5.056 -0.561 -14.362 1.00 95.50 117 LYS A C 1
ATOM 903 O O . LYS A 1 117 ? 5.579 -1.244 -13.487 1.00 95.50 117 LYS A O 1
ATOM 908 N N . ILE A 1 118 ? 3.787 -0.166 -14.316 1.00 96.19 118 ILE A N 1
ATOM 909 C CA . ILE A 1 118 ? 2.865 -0.488 -13.222 1.00 96.19 118 ILE A CA 1
ATOM 910 C C . ILE A 1 118 ? 1.752 -1.386 -13.760 1.00 96.19 118 ILE A C 1
ATOM 912 O O . ILE A 1 118 ? 1.150 -1.094 -14.793 1.00 96.19 118 ILE A O 1
ATOM 916 N N . THR A 1 119 ? 1.486 -2.482 -13.062 1.00 93.94 119 THR A N 1
ATOM 917 C CA . THR A 1 119 ? 0.394 -3.418 -13.334 1.00 93.94 119 THR A CA 1
ATOM 918 C C . THR A 1 119 ? -0.449 -3.546 -12.070 1.00 93.94 119 THR A C 1
ATOM 920 O O . THR A 1 119 ? 0.082 -3.803 -10.994 1.00 93.94 119 THR A O 1
ATOM 923 N N . ALA A 1 120 ? -1.761 -3.355 -12.182 1.00 91.69 120 ALA A N 1
ATOM 924 C CA . ALA A 1 120 ? -2.659 -3.543 -11.048 1.00 91.69 120 ALA A CA 1
ATOM 925 C C . ALA A 1 120 ? -2.896 -5.039 -10.790 1.00 91.69 120 ALA A C 1
ATOM 927 O O . ALA A 1 120 ? -3.165 -5.800 -11.726 1.00 91.69 120 ALA A O 1
ATOM 928 N N . LEU A 1 121 ? -2.820 -5.442 -9.523 1.00 89.56 121 LEU A N 1
ATOM 929 C CA . LEU A 1 121 ? -3.305 -6.736 -9.049 1.00 89.56 121 LEU A CA 1
ATOM 930 C C . LEU A 1 121 ? -4.836 -6.702 -8.895 1.00 89.56 121 LEU A C 1
ATOM 932 O O . LEU A 1 121 ? -5.436 -5.621 -8.885 1.00 89.56 121 LEU A O 1
ATOM 936 N N . PRO A 1 122 ? -5.504 -7.863 -8.774 1.00 86.75 122 PRO A N 1
ATOM 937 C CA . PRO A 1 122 ? -6.867 -7.899 -8.267 1.00 86.75 122 PRO A CA 1
ATOM 938 C C . PRO A 1 122 ? -6.962 -7.222 -6.910 1.00 86.75 122 PRO A C 1
ATOM 940 O O . PRO A 1 122 ? -6.071 -7.367 -6.080 1.00 86.75 122 PRO A O 1
ATOM 943 N N . TYR A 1 123 ? -8.084 -6.550 -6.692 1.00 88.94 123 TYR A N 1
ATOM 944 C CA . TYR A 1 123 ? -8.370 -5.887 -5.434 1.00 88.94 123 TYR A CA 1
ATOM 945 C C . TYR A 1 123 ? -8.379 -6.889 -4.269 1.00 88.94 123 TYR A C 1
ATOM 947 O O . TYR A 1 123 ? -9.192 -7.820 -4.270 1.00 88.94 123 TYR A O 1
ATOM 955 N N . GLY A 1 124 ? -7.504 -6.672 -3.288 1.00 87.31 124 GLY A N 1
ATOM 956 C CA . GLY A 1 124 ? -7.486 -7.364 -1.998 1.00 87.31 124 GLY A CA 1
ATOM 957 C C . GLY A 1 124 ? -7.164 -8.852 -2.064 1.00 87.31 124 GLY A C 1
ATOM 958 O O . GLY A 1 124 ? -7.700 -9.618 -1.266 1.00 87.31 124 GLY A O 1
ATOM 959 N N . ASN A 1 125 ? -6.358 -9.260 -3.050 1.00 79.25 125 ASN A N 1
ATOM 960 C CA . ASN A 1 125 ? -5.893 -10.634 -3.274 1.00 79.25 125 ASN A CA 1
ATOM 961 C C . ASN A 1 125 ? -6.954 -11.722 -2.952 1.00 79.25 125 ASN A C 1
ATOM 963 O O . ASN A 1 125 ? -6.877 -12.406 -1.925 1.00 79.25 125 ASN A O 1
ATOM 967 N N . PRO A 1 126 ? -7.994 -11.868 -3.796 1.00 79.50 126 PRO A N 1
ATOM 968 C CA . PRO A 1 126 ? -9.158 -12.688 -3.485 1.00 79.50 126 PRO A CA 1
ATOM 969 C C . PRO A 1 126 ? -8.775 -14.148 -3.234 1.00 79.50 126 PRO A C 1
ATOM 971 O O . PRO A 1 126 ? -7.942 -14.724 -3.934 1.00 79.50 126 PRO A O 1
ATOM 974 N N . SER A 1 127 ? -9.451 -14.777 -2.271 1.00 82.50 127 SER A N 1
ATOM 975 C CA . SER A 1 127 ? -9.154 -16.159 -1.896 1.00 82.50 127 SER A CA 1
ATOM 976 C C . SER A 1 127 ? -9.285 -17.129 -3.073 1.00 82.50 127 SER A C 1
ATOM 978 O O . SER A 1 127 ? -10.106 -16.955 -3.981 1.0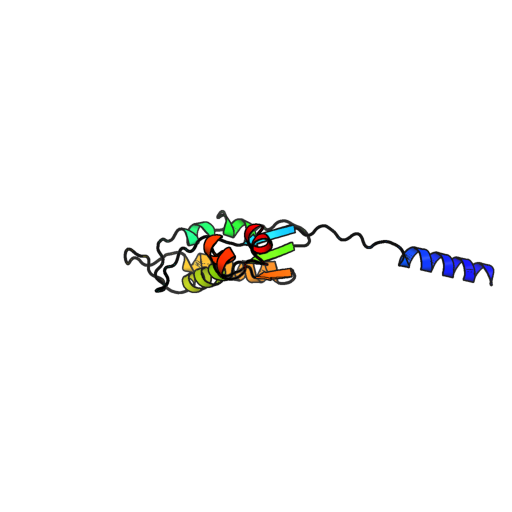0 82.50 127 SER A O 1
ATOM 980 N N . GLU A 1 128 ? -8.519 -18.220 -3.016 1.00 83.81 128 GLU A N 1
ATOM 981 C CA . GLU A 1 128 ? -8.561 -19.292 -4.013 1.00 83.81 128 GLU A CA 1
ATOM 982 C C . GLU A 1 128 ? -9.990 -19.791 -4.279 1.00 83.81 128 GLU A C 1
ATOM 984 O O . GLU A 1 128 ? -10.358 -20.056 -5.428 1.00 83.81 128 GLU A O 1
ATOM 989 N N . TYR A 1 129 ? -10.806 -19.881 -3.223 1.00 87.06 129 TYR A N 1
ATOM 990 C CA . TYR A 1 129 ? -12.213 -20.253 -3.325 1.00 87.06 129 TYR A CA 1
ATOM 991 C C . TYR A 1 129 ? -12.961 -19.326 -4.292 1.00 87.06 129 TYR A C 1
ATOM 993 O O . TYR A 1 129 ? -13.554 -19.800 -5.265 1.00 87.06 129 TYR A O 1
ATOM 1001 N N . TRP A 1 130 ? -12.886 -18.010 -4.082 1.00 85.19 130 TRP A N 1
ATOM 1002 C CA . TRP A 1 130 ? -13.571 -17.036 -4.929 1.00 85.19 130 TRP A CA 1
ATOM 1003 C C . TRP A 1 130 ? -12.973 -16.961 -6.330 1.00 85.19 130 TRP A C 1
ATOM 1005 O O . TRP A 1 130 ? -13.726 -16.912 -7.302 1.00 85.19 130 TRP A O 1
ATOM 1015 N N . LEU A 1 131 ? -11.650 -17.062 -6.467 1.00 86.62 131 LEU A N 1
ATOM 1016 C CA . LEU A 1 131 ? -10.987 -17.134 -7.770 1.00 86.62 131 LEU A CA 1
ATOM 1017 C C . LEU A 1 131 ? -11.458 -18.339 -8.590 1.00 86.62 131 LEU A C 1
ATOM 1019 O O . LEU A 1 131 ? -11.731 -18.205 -9.781 1.00 86.62 131 LEU A O 1
ATOM 1023 N N . SER A 1 132 ? -11.618 -19.504 -7.960 1.00 87.19 132 SER A N 1
ATOM 1024 C CA . SER A 1 132 ? -12.113 -20.707 -8.639 1.00 87.19 132 SER A CA 1
ATOM 1025 C C . SER A 1 132 ? -13.565 -20.577 -9.112 1.00 87.19 132 SER A C 1
ATOM 1027 O O . SER A 1 132 ? -13.936 -21.169 -10.124 1.00 87.19 132 SER A O 1
ATOM 1029 N N . LYS A 1 133 ? -14.378 -19.781 -8.408 1.00 90.44 133 LYS A N 1
ATOM 1030 C CA . LYS A 1 133 ? -15.783 -19.525 -8.748 1.00 90.44 133 LYS A CA 1
ATOM 1031 C C . LYS A 1 133 ? -15.945 -18.437 -9.805 1.00 90.44 133 LYS A C 1
ATOM 1033 O O . LYS A 1 133 ? -16.754 -18.602 -10.712 1.00 90.44 133 LYS A O 1
ATOM 1038 N N . LEU A 1 134 ? -15.206 -17.337 -9.678 1.00 87.56 134 LEU A N 1
ATOM 1039 C CA . LEU A 1 134 ? -15.393 -16.124 -10.479 1.00 87.56 134 LEU A CA 1
ATOM 1040 C C . LEU A 1 134 ? -14.484 -16.077 -11.713 1.00 87.56 134 LEU A C 1
ATOM 1042 O O . LEU A 1 134 ? -14.879 -15.539 -12.744 1.00 87.56 134 LEU A O 1
ATOM 1046 N N . ALA A 1 135 ? -13.277 -16.641 -11.629 1.00 87.12 135 ALA A N 1
ATOM 1047 C CA . ALA A 1 135 ? -12.271 -16.574 -12.687 1.00 87.12 135 ALA A CA 1
ATOM 1048 C C . ALA A 1 135 ? -11.469 -17.890 -12.828 1.00 87.12 135 ALA A C 1
ATOM 1050 O O . ALA A 1 135 ? -10.234 -17.874 -12.769 1.00 87.12 135 ALA A O 1
ATOM 1051 N N . PRO A 1 136 ? -12.130 -19.042 -13.070 1.00 86.19 136 PRO A N 1
ATOM 1052 C CA . PRO A 1 136 ? -11.482 -20.359 -13.069 1.00 86.19 136 PRO A CA 1
ATOM 1053 C C . PRO A 1 136 ? -10.306 -20.455 -14.051 1.00 86.19 136 PRO A C 1
ATOM 1055 O O . PRO A 1 136 ? -9.262 -21.013 -13.723 1.00 86.19 136 PRO A O 1
ATOM 1058 N N . ASN A 1 137 ? -10.425 -19.820 -15.220 1.00 89.31 137 ASN A N 1
ATOM 1059 C CA . ASN A 1 137 ? -9.396 -19.827 -16.268 1.00 89.31 137 ASN A CA 1
ATOM 1060 C C . ASN A 1 137 ? -8.210 -18.881 -15.989 1.00 89.31 137 ASN A C 1
ATOM 1062 O O . ASN A 1 137 ? -7.290 -18.795 -16.800 1.00 89.31 137 ASN A O 1
ATOM 1066 N N . LYS A 1 138 ? -8.246 -18.121 -14.888 1.00 79.25 138 LYS A N 1
ATOM 1067 C CA . LYS A 1 138 ? -7.213 -17.149 -14.492 1.00 79.25 138 LYS A CA 1
ATOM 1068 C C . LYS A 1 138 ? -6.637 -17.422 -13.100 1.00 79.25 138 LYS A C 1
ATOM 1070 O O . LYS A 1 138 ? -5.755 -16.699 -12.658 1.00 79.25 138 LYS A O 1
ATOM 1075 N N . LYS A 1 139 ? -7.081 -18.488 -12.431 1.00 79.25 139 LYS A N 1
ATOM 1076 C CA . LYS A 1 139 ? -6.654 -18.859 -11.077 1.00 79.25 139 LYS A CA 1
ATOM 1077 C C . LYS A 1 139 ? -5.132 -18.944 -10.925 1.00 79.25 139 LYS A C 1
ATOM 1079 O O . LYS A 1 139 ? -4.589 -18.357 -10.001 1.00 79.25 139 LYS A O 1
ATOM 1084 N N . SER A 1 140 ? -4.444 -19.642 -11.833 1.00 76.44 140 SER A N 1
ATOM 1085 C CA . SER A 1 140 ? -2.983 -19.795 -11.760 1.00 76.44 140 SER A CA 1
ATOM 1086 C C . SER A 1 140 ? -2.250 -18.466 -11.898 1.00 76.44 140 SER A C 1
ATOM 1088 O O . SER A 1 140 ? -1.247 -18.267 -11.237 1.00 76.44 140 SER A O 1
ATOM 1090 N N . PHE A 1 141 ? -2.766 -17.556 -12.725 1.00 77.19 141 PHE A N 1
ATOM 1091 C CA . PHE A 1 141 ? -2.191 -16.226 -12.894 1.00 77.19 141 PHE A CA 1
ATOM 1092 C C . PHE A 1 141 ? -2.281 -15.410 -11.599 1.00 77.19 141 PHE A C 1
ATOM 1094 O O . PHE A 1 141 ? -1.318 -14.753 -11.236 1.00 77.19 141 PHE A O 1
ATOM 1101 N N . TYR A 1 142 ? -3.406 -15.485 -10.883 1.00 73.81 142 TYR A N 1
ATOM 1102 C CA . TYR A 1 142 ? -3.606 -14.710 -9.657 1.00 73.81 142 TYR A CA 1
ATOM 1103 C C . TYR A 1 142 ? -2.937 -15.307 -8.413 1.00 73.81 142 TYR A C 1
ATOM 1105 O O . TYR A 1 142 ? -2.536 -14.550 -7.545 1.00 73.81 142 TYR A O 1
ATOM 1113 N N . LEU A 1 143 ? -2.778 -16.633 -8.332 1.00 75.00 143 LEU A N 1
ATOM 1114 C CA . LEU A 1 143 ? -2.107 -17.296 -7.200 1.00 75.00 143 LEU A CA 1
ATOM 1115 C C . LEU A 1 143 ? -0.569 -17.319 -7.304 1.00 75.00 143 LEU A C 1
ATOM 1117 O O . LEU A 1 143 ? 0.089 -17.813 -6.394 1.00 75.00 143 LEU A O 1
ATOM 1121 N N . GLN A 1 144 ? -0.003 -16.876 -8.428 1.00 67.94 144 GLN A N 1
ATOM 1122 C CA . GLN A 1 144 ? 1.448 -16.823 -8.658 1.00 67.94 144 GLN A CA 1
ATOM 1123 C C . GLN A 1 144 ? 2.068 -15.454 -8.335 1.00 67.94 144 GLN A C 1
ATOM 1125 O O . GLN A 1 144 ? 3.292 -15.342 -8.379 1.00 67.94 144 GLN A O 1
ATOM 1130 N N . LEU A 1 145 ? 1.235 -14.442 -8.068 1.00 57.06 145 LEU A N 1
ATOM 1131 C CA . LEU A 1 145 ? 1.620 -13.063 -7.744 1.00 57.06 145 LEU A CA 1
ATOM 1132 C C . LEU A 1 145 ? 1.795 -12.894 -6.231 1.00 57.06 145 LEU A C 1
ATOM 1134 O O . LEU A 1 145 ? 2.690 -12.107 -5.849 1.00 57.06 145 LEU A O 1
#

Radius of gyration: 23.08 Å; chains: 1; bounding box: 53×33×75 Å